Protein AF-Q0G847-F1 (afdb_monomer_lite)

Structure (mmCIF, N/CA/C/O backbone):
data_AF-Q0G847-F1
#
_entry.id   AF-Q0G847-F1
#
loop_
_atom_site.group_PDB
_atom_site.id
_atom_site.type_symbol
_atom_site.label_atom_id
_atom_site.label_alt_id
_atom_site.label_comp_id
_atom_site.label_asym_id
_atom_site.label_entity_id
_atom_site.label_seq_id
_atom_site.pdbx_PDB_ins_code
_atom_site.Cartn_x
_atom_site.Cartn_y
_atom_site.Cartn_z
_atom_site.occupancy
_atom_site.B_iso_or_equiv
_atom_site.auth_seq_id
_atom_site.auth_comp_id
_atom_site.auth_asym_id
_atom_site.auth_atom_id
_atom_site.pdbx_PDB_model_num
ATOM 1 N N . GLY A 1 1 ? -4.012 -6.447 -2.729 1.00 85.75 1 GLY A N 1
ATOM 2 C CA . GLY A 1 1 ? -4.398 -5.024 -2.805 1.00 85.75 1 GLY A CA 1
ATOM 3 C C . GLY A 1 1 ? -5.128 -4.645 -1.535 1.00 85.75 1 GLY A C 1
ATOM 4 O O . GLY A 1 1 ? -5.541 -5.547 -0.818 1.00 85.75 1 GLY A O 1
ATOM 5 N N . ALA A 1 2 ? -5.268 -3.354 -1.256 1.00 95.25 2 ALA A N 1
ATOM 6 C CA . ALA A 1 2 ? -5.989 -2.839 -0.093 1.00 95.25 2 ALA A CA 1
ATOM 7 C C . ALA A 1 2 ? -7.268 -2.114 -0.530 1.00 95.25 2 ALA A C 1
ATOM 9 O O . ALA A 1 2 ? -7.330 -1.591 -1.644 1.00 95.25 2 ALA A O 1
ATOM 10 N N . LEU A 1 3 ? -8.273 -2.074 0.347 1.00 96.12 3 LEU A N 1
ATOM 11 C CA . LEU A 1 3 ? -9.493 -1.297 0.146 1.00 96.12 3 LEU A CA 1
ATOM 12 C C . LEU A 1 3 ? -9.506 -0.125 1.130 1.00 96.12 3 LEU A C 1
ATOM 14 O O . LEU A 1 3 ? -9.355 -0.325 2.331 1.00 96.12 3 LEU A O 1
ATOM 18 N N . GLY A 1 4 ? -9.688 1.091 0.617 1.00 95.38 4 GLY A N 1
ATOM 19 C CA . GLY A 1 4 ? -9.918 2.279 1.436 1.00 95.38 4 GLY A CA 1
ATOM 20 C C . GLY A 1 4 ? -11.409 2.583 1.527 1.00 95.38 4 GLY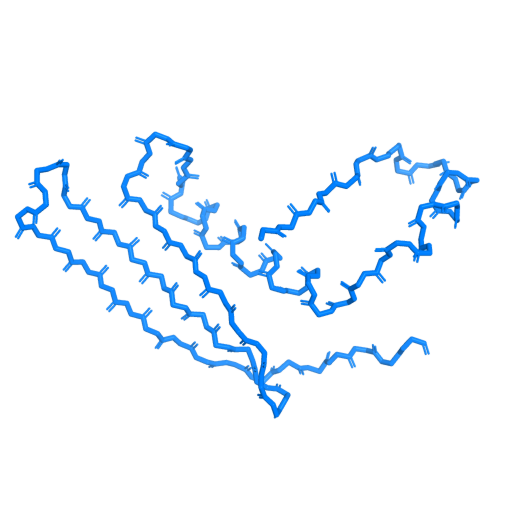 A C 1
ATOM 21 O O . GLY A 1 4 ? -12.094 2.583 0.506 1.00 95.38 4 GLY A O 1
ATOM 22 N N . VAL A 1 5 ? -11.898 2.866 2.733 1.00 95.50 5 VAL A N 1
ATOM 23 C CA . VAL A 1 5 ? -13.269 3.336 2.969 1.00 95.50 5 VAL A CA 1
ATOM 24 C C . VAL A 1 5 ? -13.200 4.802 3.384 1.00 95.50 5 VAL A C 1
ATOM 26 O O . VAL A 1 5 ? -12.571 5.132 4.387 1.00 95.50 5 VAL A O 1
ATOM 29 N N . GLU A 1 6 ? -13.813 5.688 2.600 1.00 96.06 6 GLU A N 1
ATOM 30 C CA . GLU A 1 6 ? -13.896 7.116 2.912 1.00 96.06 6 GLU A CA 1
ATOM 31 C C . GLU A 1 6 ? -15.233 7.429 3.581 1.00 96.06 6 GLU A C 1
ATOM 33 O O . GLU A 1 6 ? -16.299 7.028 3.112 1.00 96.06 6 GLU A O 1
ATOM 38 N N . VAL A 1 7 ? -15.170 8.162 4.687 1.00 96.06 7 VAL A N 1
ATOM 39 C CA . VAL A 1 7 ? -16.335 8.578 5.466 1.00 96.06 7 VAL A CA 1
ATOM 40 C C . VAL A 1 7 ? -16.198 10.054 5.818 1.00 96.0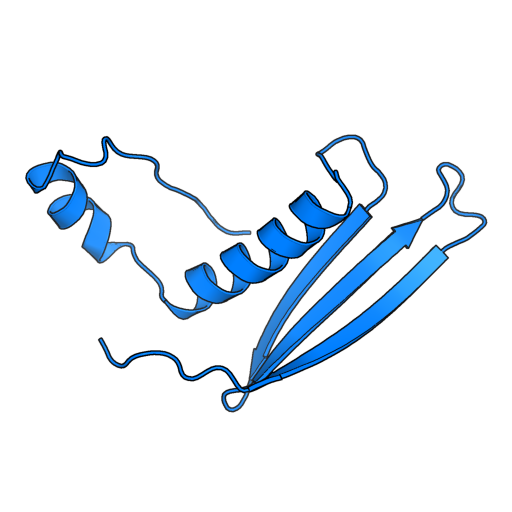6 7 VAL A C 1
ATOM 42 O O . VAL A 1 7 ? -15.108 10.629 5.783 1.00 96.06 7 VAL A O 1
ATOM 45 N N . ARG A 1 8 ? -17.312 10.701 6.163 1.00 97.81 8 ARG A N 1
ATOM 46 C CA . ARG A 1 8 ? -17.286 12.098 6.609 1.00 97.81 8 ARG A CA 1
ATOM 47 C C . ARG A 1 8 ? -16.509 12.196 7.923 1.00 97.81 8 ARG A C 1
ATOM 49 O O . ARG A 1 8 ? -16.828 11.504 8.880 1.00 97.81 8 ARG A O 1
ATOM 56 N N . ALA A 1 9 ? -15.565 13.132 8.007 1.00 93.31 9 ALA A N 1
ATOM 57 C CA . ALA A 1 9 ? -14.664 13.275 9.159 1.00 93.31 9 ALA A CA 1
ATOM 58 C C . ALA A 1 9 ? -15.343 13.535 10.524 1.00 93.31 9 ALA A C 1
ATOM 60 O O . ALA A 1 9 ? -14.690 13.403 11.552 1.00 93.31 9 ALA A O 1
ATOM 61 N N . LYS A 1 10 ? -16.619 13.944 10.553 1.00 95.88 10 LYS A N 1
ATOM 62 C CA . LYS A 1 10 ? -17.373 14.253 11.785 1.00 95.88 10 LYS A CA 1
ATOM 63 C C . LYS A 1 10 ? -18.519 13.270 12.056 1.00 95.88 10 LYS A C 1
ATOM 65 O O . LYS A 1 10 ? -19.411 13.586 12.834 1.00 95.88 10 LYS A O 1
ATOM 70 N N . ASP A 1 11 ? -18.534 12.130 11.373 1.00 97.81 11 ASP A N 1
ATOM 71 C CA . ASP A 1 11 ? -19.595 11.128 11.466 1.00 97.81 11 ASP A CA 1
ATOM 72 C C . ASP A 1 11 ? -19.127 9.945 12.323 1.00 97.81 11 ASP A C 1
ATOM 74 O O . ASP A 1 11 ? -18.616 8.950 11.806 1.00 97.81 11 ASP A O 1
ATOM 78 N N . GLN A 1 12 ? -19.215 10.112 13.648 1.00 97.00 12 GLN A N 1
ATOM 79 C CA . GLN A 1 12 ? -18.668 9.151 14.611 1.00 97.00 12 GLN A CA 1
ATOM 80 C C . GLN A 1 12 ? -19.367 7.791 14.531 1.00 97.00 12 GLN A C 1
ATOM 82 O O . GLN A 1 12 ? -18.693 6.770 14.572 1.00 97.00 12 GLN A O 1
ATOM 87 N N . ASP A 1 13 ? -20.684 7.776 14.321 1.00 97.50 13 ASP A N 1
ATOM 88 C CA . ASP A 1 13 ? -21.462 6.540 14.207 1.00 97.50 13 ASP A CA 1
ATOM 89 C C . ASP A 1 13 ? -20.947 5.666 13.053 1.00 97.50 13 ASP A C 1
ATOM 91 O O . ASP A 1 13 ? -20.788 4.451 13.187 1.00 97.50 13 ASP A O 1
ATOM 95 N N . ILE A 1 14 ? -20.641 6.290 11.910 1.00 97.56 14 ILE A N 1
ATOM 96 C CA . ILE A 1 14 ? -20.083 5.587 10.755 1.00 97.56 14 ILE A CA 1
ATOM 97 C C . ILE A 1 14 ? -18.618 5.209 10.984 1.00 97.56 14 ILE A C 1
ATOM 99 O O . ILE A 1 14 ? -18.222 4.115 10.586 1.00 97.56 14 ILE A O 1
ATOM 103 N N . LEU A 1 15 ? -17.818 6.072 11.621 1.00 96.12 15 LEU A N 1
ATOM 104 C CA . LEU A 1 15 ? -16.428 5.764 11.977 1.00 96.12 15 LEU A CA 1
ATOM 105 C C . LEU A 1 15 ? -16.338 4.530 12.884 1.00 96.12 15 LEU A C 1
ATOM 107 O O . LEU A 1 15 ? -15.538 3.638 12.608 1.00 96.12 15 LEU A O 1
ATOM 111 N N . ASP A 1 16 ? -17.192 4.446 13.903 1.00 95.69 16 ASP A N 1
ATOM 112 C CA . ASP A 1 16 ? -17.251 3.309 14.824 1.00 95.69 16 ASP A CA 1
ATOM 113 C C . ASP A 1 16 ? -17.692 2.033 14.095 1.00 95.69 16 ASP A C 1
ATOM 1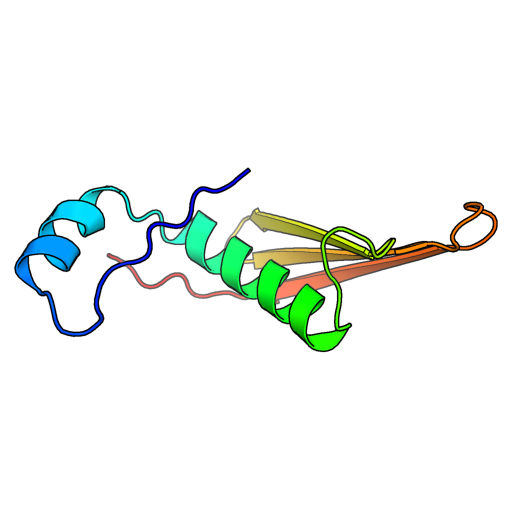15 O O . ASP A 1 16 ? -17.106 0.966 14.287 1.00 95.69 16 ASP A O 1
ATOM 119 N N . LEU A 1 17 ? -18.675 2.145 13.192 1.00 96.50 17 LEU A N 1
ATOM 120 C CA . LEU A 1 17 ? -19.153 1.023 12.387 1.00 96.50 17 LEU A CA 1
ATOM 121 C C . LEU A 1 17 ? -18.068 0.454 11.462 1.00 96.50 17 LEU A C 1
ATOM 123 O O . LEU A 1 17 ? -17.936 -0.764 11.359 1.00 96.50 17 LEU A O 1
ATOM 127 N N . VAL A 1 18 ? -17.305 1.305 10.766 1.00 96.19 18 VAL A N 1
ATOM 128 C CA . VAL A 1 18 ? -16.258 0.844 9.832 1.00 96.19 18 VAL A CA 1
ATOM 129 C C . VAL A 1 18 ? -14.941 0.521 10.534 1.00 96.19 18 VAL A C 1
ATOM 131 O O . VAL A 1 18 ? -14.117 -0.195 9.967 1.00 96.19 18 VAL A O 1
ATOM 134 N N . GLY A 1 19 ? -14.740 1.004 11.763 1.00 93.62 19 GLY A N 1
ATOM 135 C CA . GLY A 1 19 ? -13.520 0.802 12.545 1.00 93.62 19 GLY A CA 1
ATOM 136 C C . GLY A 1 19 ? -13.176 -0.672 12.768 1.00 93.62 19 GLY A C 1
ATOM 137 O O . GLY A 1 19 ? -12.002 -1.023 12.816 1.00 93.62 19 GLY A O 1
ATOM 138 N N . VAL A 1 20 ? -14.174 -1.561 12.790 1.00 94.81 20 VAL A N 1
ATOM 139 C CA . VAL A 1 20 ? -13.965 -3.019 12.893 1.00 94.81 20 VAL A CA 1
ATOM 140 C C . VAL A 1 20 ? -13.243 -3.628 11.682 1.00 94.81 20 VAL A C 1
ATOM 142 O O . VAL A 1 20 ? -12.739 -4.743 11.771 1.00 94.81 20 VAL A O 1
ATOM 145 N N . LEU A 1 21 ? -13.200 -2.920 10.547 1.00 94.81 21 LEU A N 1
ATOM 146 C CA . LEU A 1 21 ? -12.500 -3.337 9.326 1.00 94.81 21 LEU A CA 1
ATOM 147 C C . LEU A 1 21 ? -11.046 -2.842 9.285 1.00 94.81 21 LEU A C 1
ATOM 149 O O . LEU A 1 21 ? -10.324 -3.137 8.332 1.00 94.81 21 LEU A O 1
ATOM 153 N N . HIS A 1 22 ? -10.629 -2.042 10.268 1.00 93.00 22 HIS A N 1
ATOM 154 C CA . HIS A 1 22 ? -9.315 -1.422 10.289 1.00 93.00 22 HIS A CA 1
ATOM 155 C C . HIS A 1 22 ? -8.214 -2.450 10.570 1.00 93.00 22 H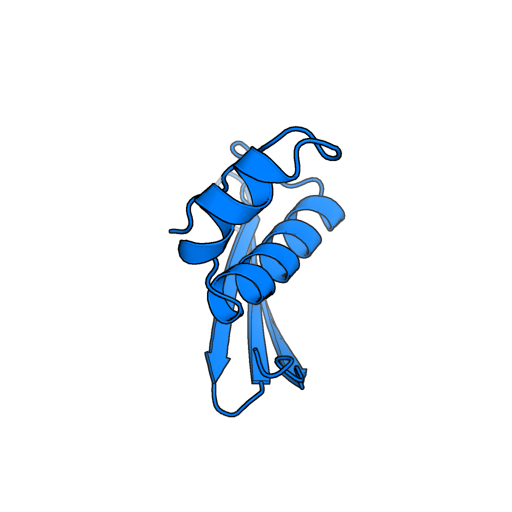IS A C 1
ATOM 157 O O . HIS A 1 22 ? -8.181 -3.079 11.626 1.00 93.00 22 HIS A O 1
ATOM 163 N N . ASP A 1 23 ? -7.268 -2.551 9.641 1.00 94.19 23 ASP A N 1
ATOM 164 C CA . ASP A 1 23 ? -6.040 -3.324 9.797 1.00 94.19 23 ASP A CA 1
ATOM 165 C C . ASP A 1 23 ? -4.833 -2.366 9.900 1.00 94.19 23 ASP A C 1
ATOM 167 O O . ASP A 1 23 ? -4.477 -1.728 8.900 1.00 94.19 23 ASP A O 1
ATOM 171 N N . PRO A 1 24 ? -4.201 -2.220 11.087 1.00 91.75 24 PRO A N 1
ATOM 172 C CA . PRO A 1 24 ? -3.117 -1.257 11.297 1.00 91.75 24 PRO A CA 1
ATOM 173 C C . PRO A 1 24 ? -1.904 -1.483 10.392 1.00 91.75 24 PRO A C 1
ATOM 175 O O . PRO A 1 24 ? -1.281 -0.521 9.941 1.00 91.75 24 PRO A O 1
ATOM 178 N N . GLU A 1 25 ? -1.562 -2.741 10.110 1.00 93.12 25 GLU A N 1
ATOM 179 C CA . GLU A 1 25 ? -0.412 -3.073 9.270 1.00 93.12 25 GLU A CA 1
ATOM 180 C C . GLU A 1 25 ? -0.647 -2.633 7.819 1.00 93.12 25 GLU A C 1
ATOM 182 O O . GLU A 1 25 ? 0.181 -1.935 7.227 1.00 93.12 25 GLU A O 1
ATOM 187 N N . THR A 1 26 ? -1.812 -2.969 7.260 1.00 95.06 26 THR A N 1
ATOM 188 C CA . THR A 1 26 ? -2.233 -2.541 5.923 1.00 95.06 26 THR A CA 1
ATOM 189 C C . THR A 1 26 ? -2.331 -1.024 5.834 1.00 95.06 26 THR A C 1
ATOM 191 O O . THR A 1 26 ? -1.897 -0.460 4.828 1.00 95.06 26 THR A O 1
ATOM 194 N N . LEU A 1 27 ? -2.840 -0.344 6.870 1.00 94.50 27 LEU A N 1
ATOM 195 C CA . LEU A 1 27 ? -2.890 1.118 6.905 1.00 94.50 27 LEU A CA 1
ATOM 196 C C . LEU A 1 27 ? -1.485 1.724 6.776 1.00 94.50 27 LEU A C 1
ATOM 198 O O . LEU A 1 27 ? -1.271 2.587 5.925 1.00 94.50 27 LEU A O 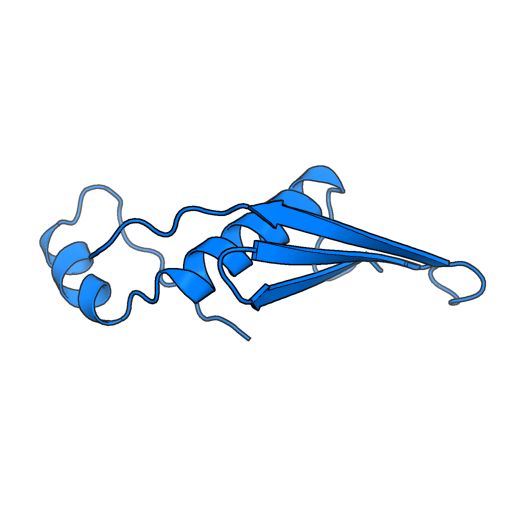1
ATOM 202 N N . LEU A 1 28 ? -0.525 1.270 7.585 1.00 94.50 28 LEU A N 1
ATOM 203 C CA . LEU A 1 28 ? 0.851 1.779 7.569 1.00 94.50 28 LEU A CA 1
ATOM 204 C C . LEU A 1 28 ? 1.520 1.577 6.204 1.00 94.50 28 LEU A C 1
ATOM 206 O O . LEU A 1 28 ? 2.124 2.505 5.660 1.00 94.50 28 LEU A O 1
ATOM 210 N N . ARG A 1 29 ? 1.347 0.387 5.622 1.00 96.00 29 ARG A N 1
ATOM 211 C CA . ARG A 1 29 ? 1.807 0.052 4.268 1.00 96.00 29 ARG A CA 1
ATOM 212 C C . ARG A 1 29 ? 1.204 0.987 3.219 1.00 96.00 29 ARG A C 1
ATOM 214 O O . ARG A 1 29 ? 1.935 1.610 2.450 1.00 96.00 29 ARG A O 1
ATOM 221 N N . CYS A 1 30 ? -0.115 1.180 3.257 1.00 96.88 30 CYS A N 1
ATOM 222 C CA . CYS A 1 30 ? -0.828 2.079 2.349 1.00 96.88 30 CYS A CA 1
ATOM 223 C C . CYS A 1 30 ? -0.381 3.539 2.492 1.00 96.88 30 CYS A C 1
ATOM 225 O O . CYS A 1 30 ? -0.262 4.241 1.490 1.00 96.88 30 CYS A O 1
ATOM 227 N N . ILE A 1 31 ? -0.134 4.019 3.715 1.00 95.81 31 ILE A N 1
ATOM 228 C CA . ILE A 1 31 ? 0.361 5.381 3.958 1.00 95.81 31 ILE A CA 1
ATOM 229 C C . ILE A 1 31 ? 1.728 5.570 3.300 1.00 95.81 31 ILE A C 1
ATOM 231 O O . ILE A 1 31 ? 1.925 6.557 2.591 1.00 95.81 31 ILE A O 1
ATOM 235 N N . ALA A 1 32 ? 2.653 4.629 3.496 1.00 96.38 32 ALA A N 1
ATOM 236 C CA . ALA A 1 32 ? 3.995 4.712 2.932 1.00 96.38 32 ALA A CA 1
ATOM 237 C C . ALA A 1 32 ? 3.982 4.661 1.393 1.00 96.38 32 ALA A C 1
ATOM 239 O O . ALA A 1 32 ? 4.591 5.509 0.739 1.00 96.38 32 ALA A O 1
ATOM 240 N N . GLU A 1 33 ? 3.221 3.731 0.812 1.00 97.12 33 GLU A N 1
ATOM 241 C CA . GLU A 1 33 ? 3.047 3.607 -0.642 1.00 97.12 33 GLU A CA 1
ATOM 242 C C . GLU A 1 33 ? 2.426 4.877 -1.245 1.00 97.12 33 GLU A C 1
ATOM 244 O O . GLU A 1 33 ? 2.929 5.431 -2.225 1.00 97.12 33 GLU A O 1
ATOM 249 N N . ARG A 1 34 ? 1.368 5.413 -0.625 1.00 96.75 34 ARG A N 1
ATOM 250 C CA . ARG A 1 34 ? 0.726 6.652 -1.089 1.00 96.75 34 ARG A CA 1
ATOM 251 C C . ARG A 1 34 ? 1.621 7.874 -0.927 1.00 96.75 34 ARG A C 1
ATOM 253 O O . ARG A 1 34 ? 1.549 8.769 -1.765 1.00 96.75 34 ARG A O 1
ATOM 260 N N . ALA A 1 35 ? 2.440 7.941 0.123 1.00 96.44 35 ALA A N 1
ATOM 261 C CA . ALA A 1 35 ? 3.400 9.025 0.311 1.00 96.44 35 ALA A CA 1
ATOM 262 C C . ALA A 1 35 ? 4.470 9.020 -0.791 1.00 96.44 35 ALA A C 1
ATOM 264 O O . ALA A 1 35 ? 4.762 10.078 -1.346 1.00 96.44 35 ALA A O 1
ATOM 265 N N . PHE A 1 36 ? 4.983 7.840 -1.158 1.00 96.88 36 PHE A N 1
ATOM 266 C CA . PHE A 1 36 ? 5.911 7.675 -2.277 1.00 96.88 36 PHE A CA 1
ATOM 267 C C . PHE A 1 36 ? 5.295 8.147 -3.600 1.00 96.88 36 PHE A C 1
ATOM 269 O O . PHE A 1 36 ? 5.860 9.011 -4.269 1.00 96.88 36 PHE A O 1
ATOM 276 N N . LEU A 1 37 ? 4.098 7.651 -3.940 1.00 96.88 37 LEU A N 1
ATOM 277 C CA . LEU A 1 37 ? 3.401 8.058 -5.165 1.00 96.88 37 LEU A CA 1
ATOM 278 C C . LEU A 1 37 ? 3.114 9.560 -5.178 1.00 96.88 37 LEU A C 1
ATOM 280 O O . LEU A 1 37 ? 3.360 10.221 -6.179 1.00 96.88 37 LEU A O 1
ATOM 284 N N . ARG A 1 38 ? 2.656 10.126 -4.055 1.00 96.44 38 ARG A N 1
ATOM 285 C CA . ARG A 1 38 ? 2.396 11.565 -3.939 1.00 96.44 38 ARG A CA 1
ATOM 286 C C . ARG A 1 38 ? 3.659 12.398 -4.145 1.00 96.44 38 ARG A C 1
ATOM 288 O O . ARG A 1 38 ? 3.571 13.452 -4.761 1.00 96.44 38 ARG A O 1
ATOM 295 N N . HIS A 1 39 ? 4.800 11.958 -3.618 1.00 96.25 39 HIS A N 1
ATOM 296 C CA . HIS A 1 39 ? 6.064 12.679 -3.759 1.00 96.25 39 HIS A CA 1
ATOM 297 C C . HIS A 1 39 ? 6.557 12.711 -5.209 1.00 96.25 39 HIS A C 1
ATOM 299 O O . HIS A 1 39 ? 7.065 13.733 -5.654 1.00 96.25 39 HIS A O 1
ATOM 305 N N . LEU A 1 40 ? 6.370 11.613 -5.945 1.00 95.44 40 LEU A N 1
ATOM 306 C CA . LEU A 1 40 ? 6.744 11.507 -7.358 1.00 95.44 40 LEU A CA 1
ATOM 307 C C . LEU A 1 40 ? 5.649 11.984 -8.322 1.00 95.44 40 LEU A C 1
ATOM 309 O O . LEU A 1 40 ? 5.776 11.775 -9.524 1.00 95.44 40 LEU A O 1
ATOM 313 N N . GLU A 1 41 ? 4.558 12.556 -7.801 1.00 93.62 41 GLU A N 1
ATOM 314 C CA . GLU A 1 41 ? 3.359 12.914 -8.576 1.00 93.62 41 GLU A CA 1
ATOM 315 C C . GLU A 1 41 ? 2.829 11.740 -9.431 1.00 93.62 41 GLU A C 1
ATOM 317 O O . GLU A 1 41 ? 2.223 11.911 -10.489 1.00 93.62 41 GLU A O 1
ATOM 322 N N . GLY A 1 42 ? 3.057 10.514 -8.951 1.00 90.44 42 GLY A N 1
ATOM 323 C CA . GLY A 1 42 ? 2.655 9.276 -9.594 1.00 90.44 42 GLY A CA 1
ATOM 324 C C . GLY A 1 42 ? 1.145 9.065 -9.516 1.00 90.44 42 GLY A C 1
ATOM 325 O O . GLY A 1 42 ? 0.511 9.259 -8.477 1.00 90.44 42 GLY A O 1
ATOM 326 N N . GLY A 1 43 ? 0.573 8.610 -10.625 1.00 89.25 43 GLY A N 1
ATOM 327 C CA . GLY A 1 43 ? -0.829 8.220 -10.744 1.00 89.25 43 GLY A CA 1
ATOM 328 C C . GLY A 1 43 ? -0.981 6.997 -11.645 1.00 89.25 43 GLY A C 1
ATOM 329 O O . GLY A 1 43 ? 0.007 6.443 -12.120 1.00 89.25 43 GLY A O 1
ATOM 330 N N . CYS A 1 44 ? -2.220 6.588 -11.925 1.00 90.31 44 CYS A N 1
ATOM 331 C CA . CYS A 1 44 ? -2.512 5.350 -12.664 1.00 90.31 44 CYS A CA 1
ATOM 332 C C . CYS A 1 44 ? -1.902 5.271 -14.075 1.00 90.31 44 CYS A C 1
ATOM 334 O O . CYS A 1 44 ? -1.810 4.184 -14.635 1.00 90.31 44 CYS A O 1
ATOM 336 N N . SER A 1 45 ? -1.537 6.405 -14.672 1.00 91.31 45 SER A N 1
ATOM 337 C CA . SER A 1 45 ? -0.999 6.499 -16.033 1.00 91.31 45 SER A CA 1
ATOM 338 C C . SER A 1 45 ? 0.516 6.711 -16.091 1.00 91.31 45 SER A C 1
ATOM 340 O O . SER A 1 45 ? 1.043 6.947 -17.175 1.00 91.31 45 SER A O 1
ATOM 342 N N . VAL A 1 46 ? 1.213 6.692 -14.952 1.00 93.94 46 VAL A N 1
ATOM 343 C CA . VAL A 1 46 ? 2.659 6.946 -14.877 1.00 93.94 46 VAL A CA 1
ATOM 344 C C . VAL A 1 46 ? 3.378 5.618 -14.601 1.00 93.94 46 VAL A C 1
ATOM 346 O O . VAL A 1 46 ? 2.901 4.865 -13.752 1.00 93.94 46 VAL A O 1
ATOM 349 N N . PRO A 1 47 ? 4.505 5.301 -15.274 1.00 96.31 47 PRO A N 1
ATOM 350 C CA . PRO A 1 47 ? 5.280 4.073 -15.049 1.00 96.31 47 PRO A CA 1
ATOM 351 C C . PRO A 1 47 ? 6.083 4.141 -13.737 1.00 96.31 47 PRO A C 1
ATOM 353 O O . PRO A 1 47 ? 7.309 4.082 -13.722 1.00 96.31 47 PRO A O 1
ATOM 356 N N . VAL A 1 48 ? 5.374 4.304 -12.622 1.00 97.38 48 VAL A N 1
ATOM 357 C CA . VAL A 1 48 ? 5.894 4.354 -11.255 1.00 97.38 48 VAL A CA 1
ATOM 358 C C . VAL A 1 48 ? 5.168 3.285 -10.452 1.00 97.38 48 VAL A C 1
ATOM 360 O O . VAL A 1 48 ? 3.947 3.160 -10.533 1.00 97.38 48 VAL A O 1
ATOM 363 N N . ALA A 1 49 ? 5.906 2.527 -9.651 1.00 97.00 49 ALA A N 1
ATOM 364 C CA . ALA A 1 49 ? 5.334 1.518 -8.772 1.00 97.00 49 ALA A CA 1
ATOM 365 C C . ALA A 1 49 ? 5.986 1.571 -7.398 1.00 97.00 49 ALA A C 1
ATOM 367 O O . ALA A 1 49 ? 7.135 1.984 -7.239 1.00 97.00 49 ALA A O 1
ATOM 368 N N . VAL A 1 50 ? 5.235 1.120 -6.402 1.00 97.88 50 VAL A N 1
ATOM 369 C CA . VAL A 1 50 ? 5.722 0.941 -5.042 1.00 97.88 50 VAL A CA 1
ATOM 370 C C . VAL A 1 50 ? 4.991 -0.223 -4.401 1.00 97.88 50 VAL A C 1
ATOM 372 O O . VAL A 1 50 ? 3.805 -0.437 -4.647 1.00 97.88 50 VAL A O 1
ATOM 375 N N . HIS A 1 51 ? 5.708 -0.983 -3.588 1.00 97.56 51 HIS A N 1
ATOM 376 C CA . HIS A 1 51 ? 5.139 -2.015 -2.739 1.00 97.56 51 HIS A CA 1
ATOM 377 C C . HIS A 1 51 ? 5.928 -2.090 -1.439 1.00 97.56 51 HIS A C 1
ATOM 379 O O . HIS A 1 51 ? 7.154 -1.936 -1.418 1.00 97.56 51 HIS A O 1
ATOM 385 N N . THR A 1 52 ? 5.217 -2.365 -0.354 1.00 97.81 52 THR A N 1
ATOM 386 C CA . THR A 1 52 ? 5.796 -2.476 0.978 1.00 97.81 52 THR A CA 1
ATOM 387 C C . THR A 1 52 ? 5.570 -3.838 1.611 1.00 97.81 52 THR A C 1
ATOM 389 O O . THR A 1 52 ? 4.593 -4.520 1.315 1.00 97.81 52 THR A O 1
ATOM 392 N N . ALA A 1 53 ? 6.444 -4.226 2.534 1.00 95.81 53 ALA A N 1
ATOM 393 C CA . ALA A 1 53 ? 6.267 -5.396 3.387 1.00 95.81 53 ALA A CA 1
ATOM 394 C C . ALA A 1 53 ? 6.629 -5.051 4.833 1.00 95.81 53 ALA A C 1
ATOM 396 O O . ALA A 1 53 ? 7.572 -4.298 5.071 1.00 95.81 53 ALA A O 1
ATOM 397 N N . MET A 1 54 ? 5.899 -5.622 5.787 1.00 93.81 54 MET A N 1
ATOM 398 C CA . MET A 1 54 ? 6.210 -5.525 7.210 1.00 93.81 54 MET A CA 1
ATOM 399 C C . MET A 1 54 ? 6.831 -6.837 7.680 1.00 93.81 54 MET A C 1
ATOM 401 O O . MET A 1 54 ? 6.314 -7.916 7.392 1.00 93.81 54 MET A O 1
ATOM 405 N N . LYS A 1 55 ? 7.965 -6.755 8.377 1.00 92.88 55 LYS A N 1
ATOM 406 C CA . LYS A 1 55 ? 8.638 -7.916 8.965 1.00 92.88 55 LYS A CA 1
ATOM 407 C C . LYS A 1 55 ? 9.436 -7.487 10.189 1.00 92.88 55 LYS A C 1
ATOM 409 O O . LYS A 1 55 ? 10.217 -6.548 10.102 1.00 92.88 55 LYS A O 1
ATOM 414 N N . ASP A 1 56 ? 9.249 -8.180 11.310 1.00 90.81 56 ASP A N 1
ATOM 415 C CA . ASP A 1 56 ? 10.025 -7.979 12.543 1.00 90.81 56 ASP A CA 1
ATOM 416 C C . ASP A 1 56 ? 10.077 -6.502 13.009 1.00 90.81 56 ASP A C 1
ATOM 418 O O . ASP A 1 56 ? 11.114 -6.005 13.439 1.00 90.81 56 ASP A O 1
ATOM 422 N N . GLY A 1 57 ? 8.960 -5.769 12.882 1.00 90.44 57 GLY A N 1
ATOM 423 C CA . GLY A 1 57 ? 8.869 -4.343 13.245 1.00 90.44 57 GLY A CA 1
ATOM 424 C C . GLY A 1 57 ? 9.502 -3.369 12.239 1.00 90.44 57 GLY A C 1
ATOM 425 O O . GLY A 1 57 ? 9.550 -2.164 12.483 1.00 90.44 57 GLY A O 1
ATOM 426 N N . GLN A 1 58 ? 9.965 -3.869 11.094 1.00 94.81 58 GLN A N 1
ATOM 427 C CA . GLN A 1 58 ? 10.533 -3.074 10.013 1.00 94.81 58 GLN A CA 1
ATOM 428 C C . GLN A 1 58 ? 9.549 -2.990 8.845 1.00 94.81 58 GLN A C 1
ATOM 430 O O . GLN A 1 58 ? 9.000 -4.004 8.407 1.00 94.81 58 GLN A O 1
ATOM 435 N N . LEU A 1 59 ? 9.383 -1.786 8.304 1.00 96.12 59 LEU A N 1
ATOM 436 C CA . LEU A 1 59 ? 8.741 -1.556 7.017 1.00 96.12 59 LEU A CA 1
ATOM 437 C C . LEU A 1 59 ? 9.813 -1.531 5.934 1.00 96.12 59 LEU A C 1
ATOM 439 O O . LEU A 1 59 ? 10.706 -0.687 5.965 1.00 96.12 59 LEU A O 1
ATOM 443 N N . TYR A 1 60 ? 9.689 -2.422 4.961 1.00 97.88 60 TYR A N 1
ATOM 444 C CA . TYR A 1 60 ? 10.462 -2.423 3.727 1.00 97.88 60 TYR A CA 1
ATOM 445 C C . TYR A 1 60 ? 9.627 -1.755 2.644 1.00 97.88 60 TYR A C 1
ATOM 447 O O . TYR A 1 60 ? 8.502 -2.183 2.407 1.00 97.88 60 TYR A O 1
ATOM 455 N N . LEU A 1 61 ? 10.165 -0.741 1.972 1.00 98.31 61 LEU A N 1
ATOM 456 C CA . LEU A 1 61 ? 9.539 -0.069 0.838 1.00 98.31 61 LEU A CA 1
ATOM 457 C C . LEU A 1 61 ? 10.421 -0.264 -0.386 1.00 98.31 61 LEU A C 1
ATOM 459 O O . LEU A 1 61 ? 11.578 0.147 -0.382 1.00 98.31 61 LEU A O 1
ATOM 463 N N . THR A 1 62 ? 9.872 -0.885 -1.425 1.00 98.56 62 THR A N 1
ATOM 464 C CA . THR A 1 62 ? 10.517 -0.980 -2.737 1.00 98.56 62 THR A CA 1
ATOM 465 C C . THR A 1 62 ? 9.748 -0.116 -3.714 1.00 98.56 62 THR A C 1
ATOM 467 O O . THR A 1 62 ? 8.552 -0.331 -3.906 1.00 98.56 62 THR A O 1
ATOM 470 N N . GLY A 1 63 ? 10.423 0.866 -4.298 1.00 98.00 63 GLY A N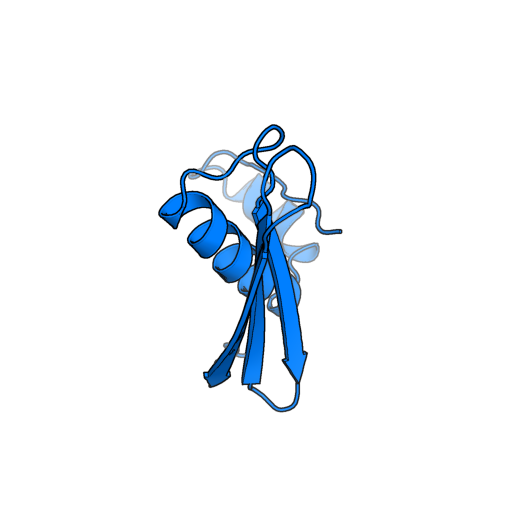 1
ATOM 471 C CA . GLY A 1 63 ? 9.859 1.781 -5.283 1.00 98.00 63 GLY A CA 1
ATOM 472 C C . GLY A 1 63 ? 10.649 1.727 -6.581 1.00 98.00 63 GLY A C 1
ATOM 473 O O . GLY A 1 63 ? 11.840 1.416 -6.570 1.00 98.00 63 GLY A O 1
ATOM 474 N N . GLY A 1 64 ? 9.997 2.036 -7.696 1.00 97.81 64 GLY A N 1
ATOM 475 C CA . GLY A 1 64 ? 10.667 2.095 -8.986 1.00 97.81 64 GLY A CA 1
ATOM 476 C C . GLY A 1 64 ? 9.971 2.984 -10.004 1.00 97.81 64 GLY A C 1
ATOM 477 O O . GLY A 1 64 ? 8.785 3.299 -9.872 1.00 97.81 64 GLY A O 1
ATOM 478 N N . VAL A 1 65 ? 10.746 3.391 -11.006 1.00 97.69 65 VAL A N 1
ATOM 479 C CA . VAL A 1 65 ? 10.325 4.198 -12.154 1.00 97.69 65 VAL A CA 1
ATOM 480 C C . VAL A 1 65 ? 10.920 3.581 -13.415 1.00 97.69 65 VAL A C 1
ATOM 482 O O . VAL A 1 65 ? 12.103 3.240 -13.430 1.00 97.69 65 VAL A O 1
ATOM 485 N N . TRP A 1 66 ? 10.115 3.458 -14.468 1.00 97.69 66 TRP A N 1
ATOM 486 C CA . TRP A 1 66 ? 10.521 2.893 -15.757 1.00 97.69 66 TRP A CA 1
ATOM 487 C C . TRP A 1 66 ? 10.303 3.901 -16.886 1.00 97.69 66 TRP A C 1
ATOM 489 O O . TRP A 1 66 ? 9.384 4.720 -16.826 1.00 97.69 66 TRP A O 1
ATOM 499 N N . SER A 1 67 ? 11.125 3.842 -17.933 1.00 97.12 67 SER A N 1
ATOM 500 C CA . SER A 1 67 ? 10.820 4.531 -19.188 1.00 97.12 67 SER A CA 1
ATOM 501 C C . SER A 1 67 ? 9.574 3.919 -19.845 1.00 97.12 67 SER A C 1
ATOM 503 O O . SER A 1 67 ? 9.217 2.766 -19.596 1.00 97.12 67 SER A O 1
ATOM 505 N N . LEU A 1 68 ? 8.884 4.687 -20.694 1.00 95.56 68 LEU A N 1
ATOM 506 C CA . LEU A 1 68 ? 7.631 4.245 -21.330 1.00 95.56 68 LEU A CA 1
ATOM 507 C C . LEU A 1 68 ? 7.809 3.024 -22.247 1.00 95.56 68 LEU A C 1
ATOM 509 O O . LEU A 1 68 ? 6.872 2.252 -22.429 1.00 95.56 68 LEU A O 1
ATOM 513 N N . ASP A 1 69 ? 8.993 2.868 -22.827 1.00 96.44 69 ASP A N 1
ATOM 514 C CA . ASP A 1 69 ? 9.389 1.738 -23.669 1.00 96.44 69 ASP A CA 1
ATOM 515 C C . ASP A 1 69 ? 10.108 0.623 -22.888 1.00 96.44 69 ASP A C 1
ATOM 517 O O . ASP A 1 69 ? 10.404 -0.428 -23.455 1.00 96.44 69 ASP A O 1
ATOM 521 N N . GLY A 1 70 ? 10.373 0.833 -21.595 1.00 96.00 70 GLY A N 1
ATOM 522 C CA . GLY A 1 70 ? 11.058 -0.110 -20.716 1.00 96.00 70 GLY A CA 1
ATOM 523 C C . GLY A 1 70 ? 12.566 -0.248 -20.951 1.00 96.00 70 GLY A C 1
ATOM 524 O O . GLY A 1 70 ? 13.156 -1.179 -20.405 1.00 96.00 70 GLY A O 1
ATOM 525 N N . SER A 1 71 ? 13.195 0.629 -21.743 1.00 97.56 71 SER A N 1
ATOM 526 C CA . SER A 1 71 ? 14.652 0.635 -21.952 1.00 97.56 71 SER A CA 1
ATOM 527 C C . SER A 1 71 ? 15.442 0.907 -20.674 1.00 97.56 71 SER A C 1
ATOM 529 O O . SER A 1 71 ? 16.527 0.355 -20.500 1.00 97.56 71 SER A O 1
ATOM 531 N N . ASP A 1 72 ? 14.891 1.741 -19.789 1.00 98.00 72 ASP A N 1
ATOM 532 C CA . ASP A 1 72 ? 15.548 2.219 -18.581 1.00 98.00 72 ASP A CA 1
ATOM 533 C C . ASP A 1 72 ? 14.657 2.040 -17.357 1.00 98.00 72 ASP A C 1
ATOM 535 O O . ASP A 1 72 ? 13.427 2.147 -17.411 1.00 98.00 72 ASP A O 1
ATOM 539 N N . SER A 1 73 ? 15.297 1.799 -16.217 1.00 97.38 73 SER A N 1
ATOM 540 C CA . SER A 1 73 ? 14.603 1.672 -14.943 1.00 97.38 73 SER A CA 1
ATOM 541 C C . SER A 1 73 ? 15.493 2.038 -13.771 1.00 97.38 73 SER A C 1
ATOM 543 O O . SER A 1 73 ? 16.684 1.725 -13.773 1.00 97.38 73 SER A O 1
ATOM 545 N N . ILE A 1 74 ? 14.887 2.611 -12.737 1.00 97.81 74 ILE A N 1
ATOM 546 C CA . ILE A 1 74 ? 15.485 2.754 -11.410 1.00 97.81 74 ILE A CA 1
ATOM 547 C C . ILE A 1 74 ? 14.560 2.043 -10.434 1.00 97.81 74 ILE A C 1
ATOM 549 O O . ILE A 1 74 ? 13.360 2.311 -10.422 1.00 97.81 74 ILE A O 1
ATOM 553 N N . GLN A 1 75 ? 15.111 1.154 -9.613 1.00 98.12 75 GLN A N 1
ATOM 554 C CA . GLN A 1 75 ? 14.376 0.478 -8.554 1.00 98.12 75 GLN A CA 1
ATOM 555 C C . GLN A 1 75 ? 15.251 0.406 -7.312 1.00 98.12 75 GLN A C 1
ATOM 557 O O . GLN A 1 75 ? 16.383 -0.060 -7.383 1.00 98.12 75 GLN A O 1
ATOM 562 N N . GLU A 1 76 ? 14.707 0.833 -6.180 1.00 98.31 76 GLU A N 1
ATOM 563 C CA . GLU A 1 76 ? 15.430 0.887 -4.914 1.00 98.31 76 GLU A CA 1
ATOM 564 C C . GLU A 1 76 ? 14.567 0.352 -3.775 1.00 98.31 76 GLU A C 1
ATOM 566 O O . GLU A 1 76 ? 13.336 0.476 -3.784 1.00 98.31 76 GLU A O 1
ATOM 571 N N . THR A 1 77 ? 15.229 -0.222 -2.771 1.00 98.25 77 THR A N 1
ATOM 572 C CA . THR A 1 77 ? 14.588 -0.696 -1.543 1.00 98.25 77 THR A CA 1
ATOM 573 C C . THR A 1 77 ? 15.170 0.031 -0.341 1.00 98.25 77 THR A C 1
ATOM 575 O O . THR A 1 77 ? 16.380 0.059 -0.134 1.00 98.25 77 THR A O 1
ATOM 578 N N . MET A 1 78 ? 14.292 0.568 0.502 1.00 96.56 78 MET A N 1
ATOM 579 C CA . MET A 1 78 ? 14.643 1.166 1.787 1.00 96.56 78 MET A CA 1
ATOM 580 C C . MET A 1 78 ? 13.895 0.460 2.916 1.00 96.56 78 MET A C 1
ATOM 582 O O . MET A 1 78 ? 12.820 -0.100 2.705 1.00 96.56 78 MET A O 1
ATOM 586 N N . GLN A 1 79 ? 14.450 0.505 4.126 1.00 96.50 79 GLN A N 1
ATOM 587 C CA . GLN A 1 79 ? 13.792 -0.021 5.319 1.00 96.50 79 GLN A CA 1
ATOM 588 C C . GLN A 1 79 ? 13.819 0.989 6.465 1.00 96.50 79 GLN A C 1
ATOM 590 O O . GLN A 1 79 ? 14.786 1.737 6.620 1.00 96.50 79 GLN A O 1
ATOM 595 N N . ALA A 1 80 ? 12.774 0.978 7.287 1.00 95.12 80 ALA A N 1
ATOM 596 C CA . ALA A 1 80 ? 12.672 1.800 8.485 1.00 95.12 80 ALA A CA 1
ATOM 597 C C . ALA A 1 80 ? 11.978 1.037 9.616 1.00 95.12 80 ALA A C 1
ATOM 599 O O . ALA A 1 80 ? 11.082 0.229 9.375 1.00 95.12 80 ALA A O 1
ATOM 600 N N . THR A 1 81 ? 12.376 1.323 10.854 1.00 95.06 81 THR A N 1
ATOM 601 C CA . THR A 1 81 ? 11.698 0.802 12.044 1.00 95.06 81 THR A CA 1
ATOM 602 C C . THR A 1 81 ? 10.381 1.521 12.256 1.00 95.06 81 THR A C 1
ATOM 604 O O . THR A 1 81 ? 10.351 2.748 12.350 1.00 95.06 81 THR A O 1
ATOM 607 N N . ILE A 1 82 ? 9.298 0.753 12.362 1.00 90.12 82 ILE A N 1
ATOM 608 C CA . ILE A 1 82 ? 7.959 1.267 12.624 1.00 90.12 82 ILE A CA 1
ATOM 609 C C . ILE A 1 82 ? 7.446 0.659 13.922 1.00 90.12 82 ILE A C 1
ATOM 611 O O . ILE A 1 82 ? 7.329 -0.555 14.070 1.00 90.12 82 ILE A O 1
ATOM 615 N N . HIS A 1 83 ? 7.089 1.532 14.857 1.00 81.62 83 HIS A N 1
ATOM 616 C CA . HIS A 1 83 ? 6.366 1.131 16.052 1.00 81.62 83 HIS A CA 1
ATOM 617 C C . HIS A 1 83 ? 4.883 1.106 15.703 1.00 81.62 83 HIS A C 1
ATOM 619 O O . HIS A 1 83 ? 4.267 2.159 15.541 1.00 81.62 83 HIS A O 1
ATOM 625 N N . VAL A 1 84 ? 4.324 -0.092 15.544 1.00 71.88 84 VAL A N 1
ATOM 626 C CA . VAL A 1 84 ? 2.877 -0.249 15.390 1.00 71.88 84 VAL A CA 1
ATOM 627 C C . VAL A 1 84 ? 2.254 0.026 16.761 1.00 71.88 84 VAL A C 1
ATOM 629 O O . VAL A 1 84 ? 2.594 -0.680 17.714 1.00 71.88 84 VAL A O 1
ATOM 632 N N . PRO A 1 85 ? 1.405 1.058 16.913 1.00 63.84 85 PRO A N 1
ATOM 633 C CA . PRO A 1 85 ? 0.721 1.278 18.176 1.00 63.84 85 PRO A CA 1
ATOM 634 C C . PRO A 1 85 ? -0.141 0.052 18.492 1.00 63.84 85 PRO A C 1
ATOM 636 O O . PRO A 1 85 ? -0.862 -0.443 17.623 1.00 63.84 85 PRO A O 1
ATOM 639 N N . ALA A 1 86 ? -0.024 -0.459 19.720 1.00 59.53 86 ALA A N 1
ATOM 640 C CA . ALA A 1 86 ? -0.919 -1.499 20.209 1.00 59.53 86 ALA A CA 1
ATOM 641 C C . ALA A 1 86 ? -2.359 -0.964 20.173 1.00 59.53 86 ALA A C 1
ATOM 643 O O . ALA A 1 86 ? -2.584 0.190 20.550 1.00 59.53 86 ALA A O 1
ATOM 644 N N . GLN A 1 87 ? -3.281 -1.785 19.663 1.00 54.41 87 GLN A N 1
ATOM 645 C CA . GLN A 1 87 ? -4.718 -1.500 19.670 1.00 54.41 87 GLN A CA 1
ATOM 646 C C . GLN A 1 87 ? -5.251 -1.398 21.100 1.00 54.41 87 GLN A C 1
ATOM 648 O O . GLN A 1 87 ? -4.806 -2.205 21.950 1.00 54.41 87 GLN A O 1
#

Organism: Homo sapiens (NCBI:txid9606)

Foldseek 3Di:
DDDDDDDDPPCVVVCVVCVVVDDLQVVVFVVVQVVVCVVVVHDPPAQKGWGWDDDPQKIKIKIKHADPVRPDMDIDIDMDGHDRDDD

pLDDT: mean 93.87, std 7.57, range [54.41, 98.56]

Secondary structure (DSSP, 8-state):
--------TT-HHHHHHHHTT--HHHHHHHHHHHHHHHHTT--TTSSEEEEEEEETTEEEEEEEEE-TTSS-EEEEEEEEE--PPP-

Sequence (87 aa):
GALGVEVRAKDQDILDLVGVLHDPETLLRCIAERAFLRHLEGGCSVPVAVHTAMKDGQLYLTGGVWSLDGSDSIQETMQATIHVPAQ

InterPro domains:
  IPR000860 Porphobilinogen deaminase [PTHR11557] (1-82)
  IPR022418 Porphobilinogen deaminase, C-terminal [PF03900] (28-82)
  IPR022419 Porphobilinogen deaminase, dipyrromethane cofactor binding site [PS00533] (33-49)
  IPR036803 Porphobilinogen deaminase, C-terminal domain superfamily [G3DSA:3.30.160.40] (23-87)
  IPR036803 Porphobilinogen deaminase, C-terminal domain superfamily [SSF54782] (22-81)

Radius of gyration: 15.88 Å; chains: 1; bounding box: 37×22×44 Å